Protein AF-A0A2D8MGF4-F1 (afdb_monomer_lite)

Structure (mmCIF, N/CA/C/O backbone):
data_AF-A0A2D8MGF4-F1
#
_entry.id   AF-A0A2D8MGF4-F1
#
loop_
_atom_site.group_PDB
_atom_site.id
_atom_site.type_symbol
_atom_site.label_atom_id
_atom_site.label_alt_id
_atom_site.label_comp_id
_atom_site.label_asym_id
_atom_site.label_entity_id
_atom_site.label_seq_id
_atom_site.pdbx_PDB_ins_code
_atom_site.Cartn_x
_atom_site.Cartn_y
_atom_site.Cartn_z
_atom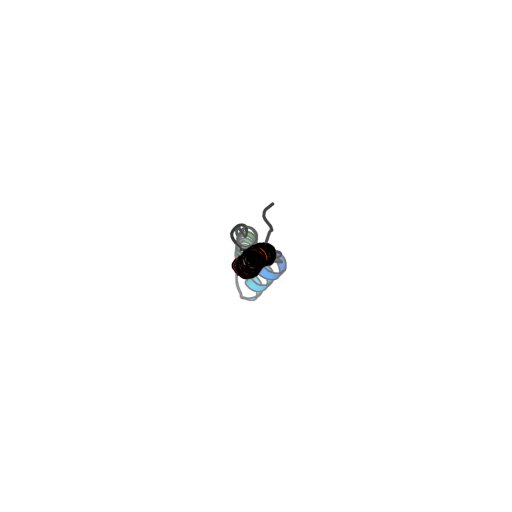_site.occupancy
_atom_site.B_iso_or_equiv
_atom_site.auth_seq_id
_atom_site.auth_comp_id
_atom_site.auth_asym_id
_atom_site.auth_atom_id
_atom_site.pdbx_PDB_model_num
ATOM 1 N N . MET A 1 1 ? -15.552 3.189 5.501 1.00 38.50 1 MET A N 1
ATOM 2 C CA . MET A 1 1 ? -16.181 2.456 6.620 1.00 38.50 1 MET A CA 1
ATOM 3 C C . MET A 1 1 ? -15.182 2.492 7.760 1.00 38.50 1 MET A C 1
ATOM 5 O O . MET A 1 1 ? -14.060 2.060 7.541 1.00 38.50 1 MET A O 1
ATOM 9 N N . ALA A 1 2 ? -15.521 3.116 8.890 1.00 41.19 2 ALA A N 1
ATOM 10 C CA . ALA A 1 2 ? -14.619 3.212 10.036 1.00 41.19 2 ALA A CA 1
ATOM 11 C C . ALA A 1 2 ? -14.315 1.797 10.545 1.00 41.19 2 ALA A C 1
ATOM 13 O O . ALA A 1 2 ? -15.232 1.053 10.892 1.00 41.19 2 ALA A O 1
ATOM 14 N N . ASN A 1 3 ? -13.045 1.399 10.502 1.00 51.09 3 ASN A N 1
ATOM 15 C CA . ASN A 1 3 ? -12.611 0.077 10.932 1.00 51.09 3 ASN A CA 1
ATOM 16 C C . ASN A 1 3 ? -12.497 0.116 12.460 1.00 51.09 3 ASN A C 1
ATOM 18 O O . ASN A 1 3 ? -11.432 0.407 13.006 1.00 51.09 3 ASN A O 1
ATOM 22 N N . ALA A 1 4 ? -13.635 -0.043 13.140 1.00 55.88 4 ALA A N 1
ATOM 23 C CA . ALA A 1 4 ? -13.719 0.024 14.591 1.00 55.88 4 ALA A CA 1
ATOM 24 C C . ALA A 1 4 ? -12.694 -0.935 15.211 1.00 55.88 4 ALA A C 1
ATOM 26 O O . ALA A 1 4 ? -12.605 -2.108 14.839 1.00 55.88 4 ALA A O 1
ATOM 27 N N . LEU A 1 5 ? -11.886 -0.419 16.135 1.00 58.94 5 LEU A N 1
ATOM 28 C CA . LEU A 1 5 ? -10.988 -1.226 16.950 1.00 58.94 5 LEU A CA 1
ATOM 29 C C . LEU A 1 5 ? -11.806 -2.382 17.557 1.00 58.94 5 LEU A C 1
ATOM 31 O O . LEU A 1 5 ? -12.802 -2.139 18.232 1.00 58.94 5 LEU A O 1
ATOM 35 N N . HIS A 1 6 ? -11.401 -3.637 17.324 1.00 63.38 6 HIS A N 1
ATOM 36 C CA . HIS A 1 6 ? -11.999 -4.824 17.956 1.00 63.38 6 HIS A CA 1
ATOM 37 C C . HIS A 1 6 ? -11.628 -4.866 19.454 1.00 63.38 6 HIS A C 1
ATOM 39 O O . HIS A 1 6 ? -10.915 -5.751 19.927 1.00 63.38 6 HIS A O 1
ATOM 45 N N . ILE A 1 7 ? -12.060 -3.857 20.206 1.00 69.06 7 ILE A N 1
ATOM 46 C CA . ILE A 1 7 ? -11.925 -3.784 21.653 1.00 69.06 7 ILE A CA 1
ATOM 47 C C . ILE A 1 7 ? -13.191 -4.385 22.248 1.00 69.06 7 ILE A C 1
ATOM 49 O O . ILE A 1 7 ? -14.302 -3.921 22.011 1.00 69.06 7 ILE A O 1
ATOM 53 N N . ASP A 1 8 ? -13.011 -5.430 23.048 1.00 80.75 8 ASP A N 1
ATOM 54 C CA . ASP A 1 8 ? -14.065 -5.972 23.899 1.00 80.75 8 ASP A CA 1
ATOM 55 C C . ASP A 1 8 ? -14.313 -4.982 25.050 1.00 80.75 8 ASP A C 1
ATOM 57 O O . ASP A 1 8 ? -13.654 -5.030 26.097 1.00 80.75 8 ASP A O 1
ATOM 61 N N . THR A 1 9 ? -15.224 -4.035 24.812 1.00 82.25 9 THR A N 1
ATOM 62 C CA . THR A 1 9 ? -15.592 -2.964 25.749 1.00 82.25 9 THR A CA 1
ATOM 63 C C . THR A 1 9 ? -16.082 -3.522 27.078 1.00 82.25 9 THR A C 1
ATOM 65 O O . THR A 1 9 ? -15.743 -2.984 28.129 1.00 82.25 9 THR A O 1
ATOM 68 N N . LEU A 1 10 ? -16.781 -4.661 27.062 1.00 82.75 10 LEU A N 1
ATOM 69 C CA . LEU A 1 10 ? -17.264 -5.338 28.263 1.00 82.75 10 LEU A CA 1
ATOM 70 C C . LEU A 1 10 ? -16.104 -5.879 29.105 1.00 82.75 10 LEU A C 1
ATOM 72 O O . LEU A 1 10 ? -16.059 -5.683 30.322 1.00 82.75 10 LEU A O 1
ATOM 76 N N . LYS A 1 11 ? -15.140 -6.557 28.478 1.00 85.12 11 LYS A N 1
ATOM 77 C CA . LYS A 1 11 ? -13.946 -7.056 29.173 1.00 85.12 11 LYS A CA 1
ATOM 78 C C . LYS A 1 11 ? -13.070 -5.913 29.682 1.00 85.12 11 LYS A C 1
ATOM 80 O O . LYS A 1 11 ? -12.451 -6.053 30.739 1.00 85.12 11 LYS A O 1
ATOM 85 N N . PHE A 1 12 ? -13.015 -4.799 28.958 1.00 85.75 12 PHE A N 1
ATOM 86 C CA . PHE A 1 12 ? -12.269 -3.610 29.353 1.00 85.75 12 PHE A CA 1
ATOM 87 C C . PHE A 1 12 ? -12.921 -2.885 30.541 1.00 85.75 12 PHE A C 1
ATOM 89 O O . PHE A 1 12 ? -12.250 -2.681 31.553 1.00 85.75 12 PHE A O 1
ATOM 96 N N . ALA A 1 13 ? -14.232 -2.630 30.493 1.00 88.31 13 ALA A N 1
ATOM 97 C CA . ALA A 1 13 ? -14.993 -2.059 31.604 1.00 88.31 13 ALA A CA 1
ATOM 98 C C . ALA A 1 13 ? -14.878 -2.927 32.868 1.00 88.31 13 ALA A C 1
ATOM 100 O O . ALA A 1 13 ? -14.549 -2.429 33.940 1.00 88.31 13 ALA A O 1
ATOM 101 N N . ARG A 1 14 ? -15.008 -4.256 32.743 1.00 89.06 14 ARG A N 1
ATOM 102 C CA . ARG A 1 14 ? -14.837 -5.182 33.880 1.00 89.06 14 ARG A CA 1
ATOM 103 C C . ARG A 1 14 ? -13.453 -5.104 34.519 1.00 89.06 14 ARG A C 1
ATOM 105 O O . ARG A 1 14 ? -13.345 -5.196 35.738 1.00 89.06 14 ARG A O 1
ATOM 112 N N . LYS A 1 15 ? -12.394 -4.942 33.720 1.00 88.75 15 LYS A N 1
ATOM 113 C CA . LYS A 1 15 ? -11.031 -4.759 34.243 1.00 88.75 15 LYS A CA 1
ATOM 114 C C . LYS A 1 15 ? -10.878 -3.431 34.980 1.00 88.75 15 LYS A C 1
ATOM 116 O O . LYS A 1 15 ? -10.230 -3.408 36.020 1.00 88.75 15 LYS A O 1
ATOM 121 N N . LEU A 1 16 ? -11.477 -2.357 34.466 1.00 87.25 16 LEU A N 1
ATOM 122 C CA . LEU A 1 16 ? -11.471 -1.048 35.120 1.00 87.25 16 LEU A CA 1
ATOM 123 C C . LEU A 1 16 ? -12.248 -1.085 36.443 1.00 87.25 16 LEU A C 1
ATOM 125 O O . LEU A 1 16 ? -11.739 -0.620 37.459 1.00 87.25 16 LEU A O 1
ATOM 129 N N . SER A 1 17 ? -13.419 -1.726 36.473 1.00 88.12 17 SER A N 1
ATOM 130 C CA . SER A 1 17 ? -14.184 -1.912 37.710 1.00 88.12 17 SER A CA 1
ATOM 131 C C . SER A 1 17 ? -13.458 -2.790 38.728 1.00 88.12 17 SER A C 1
ATOM 133 O O . SER A 1 17 ? -13.422 -2.463 39.910 1.00 88.12 17 SER A O 1
ATOM 135 N N . ALA A 1 18 ? -12.800 -3.865 38.283 1.00 89.31 18 ALA A N 1
ATOM 136 C CA . ALA A 1 18 ? -11.967 -4.696 39.155 1.00 89.31 18 ALA A CA 1
ATOM 137 C C . ALA A 1 18 ? -10.751 -3.940 39.725 1.00 89.31 18 ALA A C 1
ATOM 139 O O . ALA A 1 18 ? -10.249 -4.306 40.785 1.00 89.31 18 ALA A O 1
ATOM 140 N N . ALA A 1 19 ? -10.293 -2.881 39.051 1.00 88.25 19 ALA A N 1
ATOM 141 C CA . ALA A 1 19 ? -9.245 -1.980 39.530 1.00 88.25 19 ALA A CA 1
ATOM 142 C C . ALA A 1 19 ? -9.763 -0.888 40.490 1.00 88.25 19 ALA A C 1
ATOM 144 O O . ALA 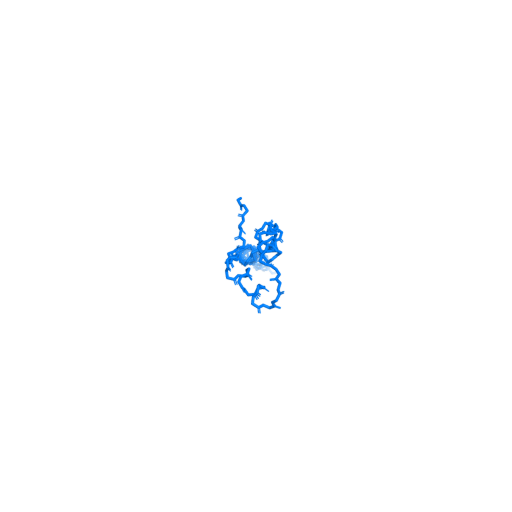A 1 19 ? -8.981 -0.052 40.938 1.00 88.25 19 ALA A O 1
ATOM 145 N N . GLY A 1 20 ? -11.060 -0.896 40.820 1.00 86.62 20 GLY A N 1
ATOM 146 C CA . GLY A 1 20 ? -11.675 0.030 41.770 1.00 86.62 20 GLY A CA 1
ATOM 147 C C . GLY A 1 20 ? -12.332 1.260 41.143 1.00 86.62 20 GLY A C 1
ATOM 148 O O . GLY A 1 20 ? -12.731 2.154 41.887 1.00 86.62 20 GLY A O 1
ATOM 149 N N . LEU A 1 21 ? -12.468 1.332 39.809 1.00 86.12 21 LEU A N 1
ATOM 150 C CA . LEU A 1 21 ? -13.307 2.362 39.187 1.00 86.12 21 LEU A CA 1
ATOM 151 C C . LEU A 1 21 ? -14.794 2.047 39.378 1.00 86.12 21 LEU A C 1
ATOM 153 O O . LEU A 1 21 ? -15.224 0.899 39.268 1.00 86.12 21 LEU A O 1
ATOM 157 N N . ASP A 1 22 ? -15.591 3.095 39.586 1.00 90.88 22 ASP A N 1
ATOM 158 C CA . ASP A 1 22 ? -17.046 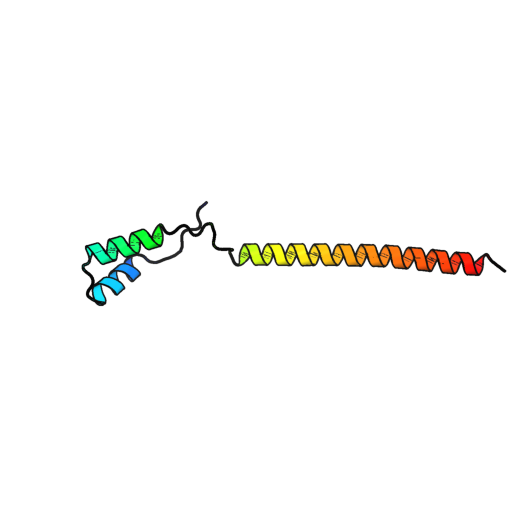2.984 39.544 1.00 90.88 22 ASP A CA 1
ATOM 159 C C . ASP A 1 22 ? -17.505 2.417 38.194 1.00 90.88 22 ASP A C 1
ATOM 161 O O . ASP A 1 22 ? -16.946 2.742 37.142 1.00 90.88 22 ASP A O 1
ATOM 165 N N . GLN A 1 23 ? -18.522 1.558 38.217 1.00 85.81 23 GLN A N 1
ATOM 166 C CA . GLN A 1 23 ? -18.949 0.836 37.024 1.00 85.81 23 GLN A CA 1
ATOM 167 C C . GLN A 1 23 ? -19.427 1.771 35.906 1.00 85.81 23 GLN A C 1
ATOM 169 O O . GLN A 1 23 ? -19.107 1.531 34.745 1.00 85.81 23 GLN A O 1
ATOM 174 N N . ARG A 1 24 ? -20.085 2.887 36.240 1.00 84.62 24 ARG A N 1
ATOM 175 C CA . ARG A 1 24 ? -20.505 3.868 35.228 1.00 84.62 24 ARG A CA 1
ATOM 176 C C . ARG A 1 24 ? -19.313 4.569 34.590 1.00 84.62 24 ARG A C 1
ATOM 178 O O . ARG A 1 24 ? -19.321 4.829 33.392 1.00 84.62 24 ARG A O 1
ATOM 185 N N . ALA A 1 25 ? -18.277 4.855 35.376 1.00 83.50 25 ALA A N 1
ATOM 186 C CA . ALA A 1 25 ? -17.045 5.445 34.861 1.00 83.50 25 ALA A CA 1
ATOM 187 C C . ALA A 1 25 ? -16.279 4.451 33.975 1.00 83.50 25 ALA A C 1
ATOM 189 O O . ALA A 1 25 ? -15.790 4.818 32.911 1.00 83.50 25 ALA A O 1
ATOM 190 N N . ALA A 1 26 ? -16.206 3.184 34.386 1.00 87.06 26 ALA A N 1
ATOM 191 C CA . ALA A 1 26 ? -15.572 2.121 33.614 1.00 87.06 26 ALA A CA 1
ATOM 192 C C . ALA A 1 26 ? -16.266 1.878 32.263 1.00 87.06 26 ALA A C 1
ATOM 194 O O . ALA A 1 26 ? -15.587 1.701 31.252 1.00 87.06 26 ALA A O 1
ATOM 195 N N . GLU A 1 27 ? -17.599 1.897 32.244 1.00 85.38 27 GLU A N 1
ATOM 196 C CA . GLU A 1 27 ? -18.409 1.780 31.028 1.00 85.38 27 GLU A CA 1
ATOM 197 C C . GLU A 1 27 ? -18.214 2.994 30.109 1.00 85.38 27 GLU A C 1
ATOM 199 O O . GLU A 1 27 ? -17.883 2.808 28.941 1.00 85.38 27 GLU A O 1
ATOM 204 N N . ALA A 1 28 ? -18.276 4.220 30.642 1.00 85.94 28 ALA A N 1
ATOM 205 C CA . ALA A 1 28 ? -18.063 5.441 29.860 1.00 85.94 28 ALA A CA 1
ATOM 206 C C . ALA A 1 28 ? -16.661 5.514 29.224 1.00 85.94 28 ALA A C 1
ATOM 208 O O . ALA A 1 28 ? -16.504 5.938 28.080 1.00 85.94 28 ALA A O 1
ATOM 209 N N . ILE A 1 29 ? -15.625 5.070 29.943 1.00 83.06 29 ILE A N 1
ATOM 210 C CA . ILE A 1 29 ? -14.252 5.011 29.417 1.00 83.06 29 ILE A CA 1
ATOM 211 C C . ILE A 1 29 ? -14.131 3.933 28.332 1.00 83.06 29 ILE A C 1
ATOM 213 O O . ILE A 1 29 ? -13.431 4.129 27.337 1.00 83.06 29 ILE A O 1
ATOM 217 N N . ALA A 1 30 ? -14.791 2.788 28.512 1.00 84.94 30 ALA A N 1
ATOM 218 C CA . ALA A 1 30 ? -14.780 1.718 27.523 1.00 84.94 30 ALA A CA 1
ATOM 219 C C . ALA A 1 30 ? -15.503 2.112 26.232 1.00 84.94 30 ALA A C 1
ATOM 221 O O . ALA A 1 30 ? -15.021 1.791 25.147 1.00 84.94 30 ALA A O 1
ATOM 222 N N . GLU A 1 31 ? -16.615 2.827 26.356 1.00 83.00 31 GLU A N 1
ATOM 223 C CA . GLU A 1 31 ? -17.389 3.353 25.236 1.00 83.00 31 GLU A CA 1
ATOM 224 C C . GLU A 1 31 ? -16.603 4.432 24.480 1.00 83.00 31 GLU A C 1
ATOM 226 O O . GLU A 1 31 ? -16.370 4.285 23.282 1.00 83.00 31 GLU A O 1
ATOM 231 N N . GLY A 1 32 ? -16.037 5.421 25.182 1.00 82.75 32 GLY A N 1
ATOM 232 C CA . GLY A 1 32 ? -15.210 6.460 24.553 1.00 82.75 32 GLY A CA 1
ATOM 233 C C . GLY A 1 32 ? -13.955 5.922 23.849 1.00 82.75 32 GLY A C 1
ATOM 234 O O . GLY A 1 32 ? -13.506 6.487 22.855 1.00 82.75 32 GLY A O 1
ATOM 235 N N . MET A 1 33 ? 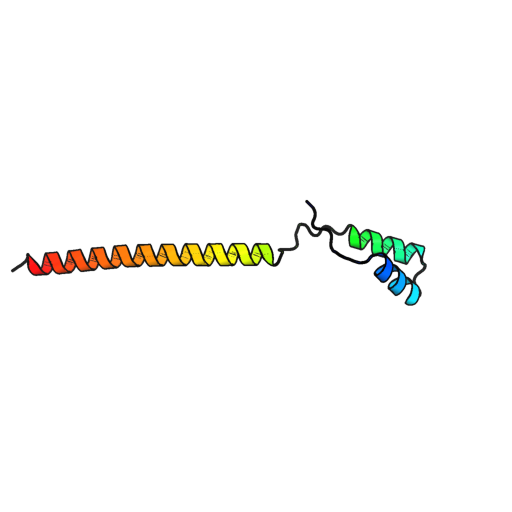-13.394 4.801 24.316 1.00 75.38 33 MET A N 1
ATOM 236 C CA . MET A 1 33 ? -12.283 4.123 23.635 1.00 75.38 33 MET A CA 1
ATOM 237 C C . MET A 1 33 ? -12.738 3.359 22.380 1.00 75.38 33 MET A C 1
ATOM 239 O O . MET A 1 33 ? -11.975 3.255 21.422 1.00 75.38 33 MET A O 1
ATOM 243 N N . ALA A 1 34 ? -13.959 2.819 22.365 1.00 74.31 34 ALA A N 1
ATOM 244 C CA . ALA A 1 34 ? -14.521 2.168 21.180 1.00 74.31 34 ALA A CA 1
ATOM 245 C C . ALA A 1 34 ? -14.909 3.173 20.088 1.00 74.31 34 ALA A C 1
ATOM 247 O O . ALA A 1 34 ? -14.848 2.846 18.904 1.00 74.31 34 ALA A O 1
ATOM 248 N N . GLU A 1 35 ? -15.262 4.393 20.488 1.00 71.25 35 GLU A N 1
ATOM 249 C CA . GLU A 1 35 ? -15.543 5.515 19.589 1.00 71.25 35 GLU A CA 1
ATOM 250 C C . GLU A 1 35 ? -14.281 6.219 19.068 1.00 71.25 35 GLU A C 1
ATOM 252 O O . GLU A 1 35 ? -14.378 7.073 18.186 1.00 71.25 35 GLU A O 1
ATOM 257 N N . ALA A 1 36 ? -13.095 5.876 19.584 1.00 68.62 36 ALA A N 1
ATOM 258 C CA . ALA A 1 36 ? -11.845 6.478 19.141 1.00 68.62 36 ALA A CA 1
ATOM 259 C C . ALA A 1 36 ? -11.646 6.267 17.630 1.00 68.62 36 ALA A C 1
ATOM 261 O O . ALA A 1 36 ? -11.638 5.136 17.137 1.00 68.62 36 ALA A O 1
ATOM 262 N N . ASP A 1 37 ? -11.472 7.370 16.898 1.00 61.00 37 ASP A N 1
ATOM 263 C CA . ASP A 1 37 ? -11.366 7.351 15.443 1.00 61.00 37 ASP A CA 1
ATOM 264 C C . ASP A 1 37 ? -10.051 6.695 14.995 1.00 61.00 37 ASP A C 1
ATOM 266 O O . ASP A 1 37 ? -8.957 7.254 15.101 1.00 61.00 37 ASP A O 1
ATOM 270 N N . THR A 1 38 ? -10.165 5.473 14.487 1.00 64.56 38 THR A N 1
ATOM 271 C CA . THR A 1 38 ? -9.052 4.680 13.960 1.00 64.56 38 THR A CA 1
ATOM 272 C C . THR A 1 38 ? -8.727 4.998 12.506 1.00 64.56 38 THR A C 1
ATOM 274 O O . THR A 1 38 ? -7.804 4.401 11.956 1.00 64.56 38 THR A O 1
ATOM 277 N N . SER A 1 39 ? -9.439 5.932 11.867 1.00 59.78 39 SER A N 1
ATOM 278 C CA . SER A 1 39 ? -9.277 6.249 10.442 1.00 59.78 39 SER A CA 1
ATOM 279 C C . SER A 1 39 ? -7.878 6.741 10.062 1.00 59.78 39 SER A C 1
ATOM 281 O O . SER A 1 39 ? -7.483 6.610 8.907 1.00 59.78 39 SER A O 1
ATOM 283 N N . THR A 1 40 ? -7.109 7.269 11.021 1.00 57.44 40 THR A N 1
ATOM 284 C CA . THR A 1 40 ? -5.730 7.746 10.795 1.00 57.44 40 THR A CA 1
ATOM 285 C C . THR A 1 40 ? -4.672 6.671 11.094 1.00 57.44 40 THR A C 1
ATOM 287 O O . THR A 1 40 ? -3.476 6.892 10.895 1.00 57.44 40 THR A O 1
ATOM 290 N N . LEU A 1 41 ? -5.070 5.489 11.580 1.00 61.97 41 LEU A N 1
ATOM 291 C CA . LEU A 1 41 ? -4.141 4.385 11.800 1.00 61.97 41 LEU A CA 1
ATOM 292 C C . LEU A 1 41 ? -3.799 3.753 10.448 1.00 61.97 41 LEU A C 1
ATOM 294 O O . LEU A 1 41 ? -4.611 3.028 9.880 1.00 61.97 41 LEU A O 1
ATOM 298 N N . ALA A 1 42 ? -2.583 4.003 9.952 1.00 59.41 42 ALA A N 1
ATOM 299 C CA . ALA A 1 42 ? -2.052 3.286 8.796 1.00 59.41 42 ALA A CA 1
ATOM 300 C C . ALA A 1 42 ? -2.115 1.779 9.082 1.00 59.41 42 ALA A C 1
ATOM 302 O O . ALA A 1 42 ?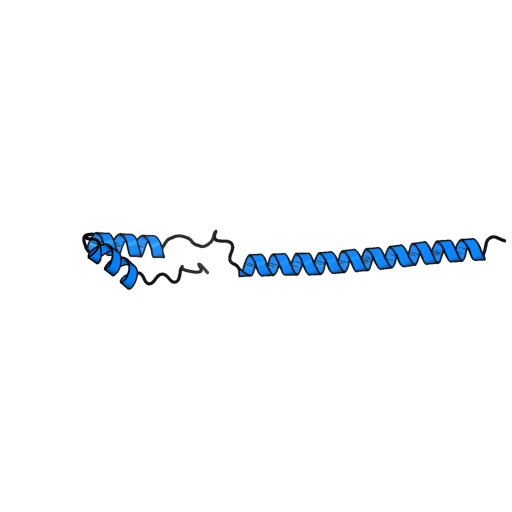 -1.422 1.256 9.964 1.00 59.41 42 ALA A O 1
ATOM 303 N N . THR A 1 43 ? -2.995 1.080 8.373 1.00 65.75 43 THR A N 1
ATOM 304 C CA . THR A 1 43 ? -3.228 -0.338 8.606 1.00 65.75 43 THR A CA 1
ATOM 305 C C . THR A 1 43 ? -2.055 -1.113 8.012 1.00 65.75 43 THR A C 1
ATOM 307 O O . THR A 1 43 ? -1.420 -0.698 7.042 1.00 65.75 43 THR A O 1
ATOM 310 N N . LYS A 1 44 ? -1.741 -2.290 8.568 1.00 65.12 44 LYS A N 1
ATOM 311 C CA . LYS A 1 44 ? -0.706 -3.172 7.990 1.00 65.12 44 LYS A CA 1
ATOM 312 C C . LYS A 1 44 ? -0.962 -3.488 6.507 1.00 65.12 44 LYS A C 1
ATOM 314 O O . LYS A 1 44 ? -0.014 -3.801 5.794 1.00 65.12 44 LYS A O 1
ATOM 319 N N . GLN A 1 45 ? -2.223 -3.420 6.071 1.00 67.50 45 GLN A N 1
ATOM 320 C CA . GLN A 1 45 ? -2.639 -3.591 4.681 1.00 67.50 45 GLN A CA 1
ATOM 321 C C . GLN A 1 45 ? -2.165 -2.436 3.795 1.00 67.50 45 GLN A C 1
ATOM 323 O O . GLN A 1 45 ? -1.514 -2.712 2.795 1.00 67.50 45 GLN A O 1
ATOM 328 N N . ASP A 1 46 ? -2.359 -1.184 4.211 1.00 71.62 46 ASP A N 1
ATOM 329 C CA . ASP A 1 46 ? -1.897 -0.001 3.468 1.00 71.62 46 ASP A CA 1
ATOM 330 C C . ASP A 1 46 ? -0.375 -0.046 3.258 1.00 71.62 46 ASP A C 1
ATOM 332 O O . ASP A 1 46 ? 0.143 0.206 2.173 1.00 71.62 46 ASP A O 1
ATOM 336 N N . LEU A 1 47 ? 0.371 -0.471 4.286 1.00 77.75 47 LEU A N 1
ATOM 337 C CA . LEU A 1 47 ? 1.820 -0.646 4.174 1.00 77.75 47 LEU A CA 1
ATOM 338 C C . LEU A 1 47 ? 2.209 -1.793 3.224 1.00 77.75 47 LEU A C 1
ATOM 340 O O . LEU A 1 47 ? 3.263 -1.735 2.588 1.00 77.75 47 LEU A O 1
ATOM 344 N N . ALA A 1 48 ? 1.404 -2.855 3.148 1.00 77.19 48 ALA A N 1
ATOM 345 C CA . ALA A 1 48 ? 1.633 -3.959 2.220 1.00 77.19 48 ALA A CA 1
ATOM 346 C C . ALA A 1 48 ? 1.348 -3.545 0.768 1.00 77.19 48 ALA A C 1
ATOM 348 O O . ALA A 1 48 ? 2.099 -3.937 -0.124 1.00 77.19 48 ALA A O 1
ATOM 349 N N . GLU A 1 49 ? 0.323 -2.722 0.551 1.00 81.62 49 GLU A N 1
ATOM 350 C CA . GLU A 1 49 ? -0.026 -2.149 -0.750 1.00 81.62 49 GLU A CA 1
ATOM 351 C C . GLU A 1 49 ? 1.084 -1.217 -1.253 1.00 81.62 49 GLU A C 1
ATOM 353 O O . GLU A 1 49 ? 1.664 -1.474 -2.304 1.00 81.62 49 GLU A O 1
ATOM 358 N N . VAL A 1 50 ? 1.543 -0.272 -0.424 1.00 85.31 50 VAL A N 1
ATOM 359 C CA . VAL A 1 50 ? 2.680 0.606 -0.767 1.00 85.31 50 VAL A CA 1
ATOM 360 C C . VAL A 1 50 ? 3.949 -0.196 -1.091 1.00 85.31 50 VAL A C 1
ATOM 362 O O . VAL A 1 50 ? 4.681 0.129 -2.026 1.00 85.31 50 VAL A O 1
ATOM 365 N N . ARG A 1 51 ? 4.234 -1.274 -0.347 1.00 86.31 51 ARG A N 1
ATOM 366 C CA . ARG A 1 51 ? 5.392 -2.146 -0.631 1.00 86.31 51 ARG A CA 1
ATOM 367 C C . ARG A 1 51 ? 5.273 -2.850 -1.977 1.00 86.31 51 ARG A C 1
ATOM 369 O O . ARG A 1 51 ? 6.293 -3.042 -2.640 1.00 86.31 51 ARG A O 1
ATOM 376 N N . ARG A 1 52 ? 4.063 -3.261 -2.351 1.00 89.62 52 ARG A N 1
ATOM 377 C CA . ARG A 1 52 ? 3.795 -3.896 -3.638 1.00 89.62 52 ARG A CA 1
ATOM 378 C C . ARG A 1 52 ? 3.991 -2.898 -4.775 1.00 89.62 52 ARG A C 1
ATOM 380 O O . ARG A 1 52 ? 4.767 -3.193 -5.680 1.00 89.62 52 ARG A O 1
ATOM 387 N N . ASP A 1 53 ? 3.411 -1.710 -4.661 1.00 89.81 53 ASP A N 1
ATOM 388 C CA . ASP A 1 53 ? 3.543 -0.648 -5.664 1.00 89.81 53 ASP A CA 1
ATOM 389 C C . ASP A 1 53 ? 5.011 -0.251 -5.868 1.00 89.81 53 ASP A C 1
ATOM 391 O O . ASP A 1 53 ? 5.486 -0.115 -6.996 1.00 89.81 53 ASP A O 1
ATOM 395 N N . MET A 1 54 ? 5.786 -0.158 -4.781 1.00 91.25 54 MET A N 1
ATOM 396 C CA . MET A 1 54 ? 7.228 0.091 -4.862 1.00 91.25 54 MET A CA 1
ATOM 397 C C . MET A 1 54 ? 7.990 -1.034 -5.576 1.00 91.25 54 MET A C 1
ATOM 399 O O . MET A 1 54 ? 8.956 -0.762 -6.295 1.00 91.25 54 MET A O 1
ATOM 403 N N . ALA A 1 55 ? 7.602 -2.295 -5.373 1.00 92.19 55 ALA A N 1
ATOM 404 C CA . ALA A 1 55 ? 8.239 -3.432 -6.033 1.00 92.19 55 ALA A CA 1
ATOM 405 C C . ALA A 1 55 ? 7.928 -3.459 -7.538 1.00 92.19 55 ALA A C 1
ATOM 407 O O . ALA A 1 55 ? 8.839 -3.681 -8.340 1.00 92.19 55 ALA A O 1
ATOM 408 N N . GLU A 1 56 ? 6.678 -3.186 -7.913 1.00 92.62 56 GLU A N 1
ATOM 409 C CA . GLU A 1 56 ? 6.240 -3.090 -9.309 1.00 92.62 56 GLU A CA 1
ATOM 410 C C . GLU A 1 56 ? 6.941 -1.921 -10.020 1.00 92.62 56 GLU A C 1
ATOM 412 O O . GLU A 1 56 ? 7.574 -2.122 -11.058 1.00 92.62 56 GLU A O 1
ATOM 417 N N . PHE A 1 57 ? 6.979 -0.737 -9.398 1.00 92.94 57 PHE A N 1
ATOM 418 C CA . PHE A 1 57 ? 7.691 0.424 -9.936 1.00 92.94 57 PHE A CA 1
ATOM 419 C C . PHE A 1 57 ? 9.190 0.158 -10.134 1.00 92.94 57 PHE A C 1
ATOM 421 O O . PHE A 1 57 ? 9.764 0.506 -11.168 1.00 92.94 57 PHE A O 1
ATOM 428 N N . LYS A 1 58 ? 9.842 -0.505 -9.167 1.00 92.44 58 LYS A N 1
ATOM 429 C CA . LYS A 1 58 ? 11.253 -0.896 -9.286 1.00 92.44 58 LYS A CA 1
ATOM 430 C C . LYS A 1 58 ? 11.462 -1.858 -10.456 1.00 92.44 58 LYS A C 1
ATOM 432 O O . LYS A 1 58 ? 12.428 -1.695 -11.199 1.00 92.44 58 LYS A O 1
ATOM 437 N N . ALA A 1 59 ? 10.587 -2.848 -10.625 1.00 93.81 59 ALA A N 1
ATOM 438 C CA . ALA A 1 59 ? 10.684 -3.810 -11.719 1.00 93.81 59 ALA A CA 1
ATOM 439 C C . ALA A 1 59 ? 10.559 -3.130 -13.092 1.00 93.81 59 ALA A C 1
ATOM 441 O O . ALA A 1 59 ? 11.362 -3.413 -13.986 1.00 93.81 59 ALA A O 1
ATOM 442 N N . ASP A 1 60 ? 9.622 -2.193 -13.239 1.00 94.50 60 ASP A N 1
ATOM 443 C CA . ASP A 1 60 ? 9.442 -1.436 -14.479 1.00 94.50 60 ASP A CA 1
ATOM 444 C C . ASP A 1 60 ? 10.627 -0.514 -14.780 1.00 94.50 60 ASP A C 1
ATOM 446 O O . ASP A 1 60 ? 11.116 -0.490 -15.914 1.00 94.50 60 ASP A O 1
ATOM 450 N N . LEU A 1 61 ? 11.174 0.160 -13.763 1.00 94.94 61 LEU A N 1
ATOM 451 C CA . LEU A 1 61 ? 12.411 0.937 -13.890 1.00 94.94 61 LEU A CA 1
ATOM 452 C C . LEU A 1 61 ? 13.576 0.076 -14.384 1.00 94.94 61 LEU A C 1
ATOM 454 O O . LEU A 1 61 ? 14.261 0.445 -15.338 1.00 94.94 61 LEU A O 1
ATOM 458 N N . PHE A 1 62 ? 13.790 -1.091 -13.769 1.00 95.00 62 PHE A N 1
ATOM 459 C CA . PHE A 1 62 ? 14.846 -2.010 -14.193 1.00 95.00 62 PHE A CA 1
ATOM 460 C C . PHE A 1 62 ? 14.635 -2.489 -15.627 1.00 95.00 62 PHE A C 1
ATOM 462 O O . PHE A 1 62 ? 15.586 -2.492 -16.408 1.00 95.00 62 PHE A O 1
ATOM 469 N N . ARG A 1 63 ? 13.405 -2.857 -16.001 1.00 95.88 63 ARG A N 1
ATOM 470 C CA . ARG A 1 63 ? 13.080 -3.271 -17.371 1.00 95.88 63 ARG A CA 1
ATOM 471 C C . ARG A 1 63 ? 13.414 -2.167 -18.372 1.00 95.88 63 ARG A C 1
ATOM 473 O O . ARG A 1 63 ? 14.065 -2.441 -19.377 1.00 95.88 63 ARG A O 1
ATOM 480 N N . HIS A 1 64 ? 13.010 -0.931 -18.090 1.00 94.94 64 HIS A N 1
ATOM 481 C CA . HIS A 1 64 ? 13.275 0.199 -18.974 1.00 94.94 64 HIS A CA 1
ATOM 482 C C . HIS A 1 64 ? 14.778 0.486 -19.110 1.00 94.94 64 HIS A C 1
ATOM 484 O O . HIS A 1 64 ? 15.278 0.656 -20.222 1.00 94.94 64 HIS A O 1
ATOM 490 N N . LEU A 1 65 ? 15.518 0.452 -17.997 1.00 95.81 65 LEU A N 1
ATOM 491 C CA . LEU A 1 65 ? 16.975 0.605 -18.001 1.00 95.81 65 LEU A CA 1
ATOM 492 C C . LEU A 1 65 ? 17.667 -0.479 -18.835 1.00 95.81 65 LEU A C 1
ATOM 494 O O . LEU A 1 65 ? 18.556 -0.159 -19.620 1.00 95.81 65 LEU A O 1
ATOM 498 N N . TRP A 1 66 ? 17.242 -1.740 -18.721 1.00 95.94 66 TRP A N 1
ATOM 499 C CA . TRP A 1 66 ? 17.798 -2.839 -19.514 1.00 95.94 66 TRP A CA 1
ATOM 500 C C . TRP A 1 66 ? 17.520 -2.695 -21.011 1.00 95.94 66 TRP A C 1
ATOM 502 O O . TRP A 1 66 ? 18.407 -2.966 -21.819 1.00 95.94 66 TRP A O 1
ATOM 512 N N . ILE A 1 67 ? 16.326 -2.228 -21.389 1.00 96.88 67 ILE A N 1
ATOM 513 C CA . ILE A 1 67 ? 15.987 -1.953 -22.793 1.00 96.88 67 ILE A CA 1
ATOM 514 C C . ILE A 1 67 ? 16.886 -0.845 -23.351 1.00 96.88 67 ILE A C 1
ATOM 516 O O . ILE A 1 67 ? 17.467 -1.012 -24.422 1.00 96.88 67 ILE A O 1
ATOM 520 N N . MET A 1 68 ? 17.050 0.261 -22.619 1.00 94.94 68 MET A N 1
ATOM 521 C CA . MET A 1 68 ? 17.929 1.355 -23.045 1.00 94.94 68 MET A CA 1
ATOM 522 C C . MET A 1 68 ? 19.390 0.917 -23.126 1.00 94.94 68 MET A C 1
ATOM 524 O O . MET A 1 68 ? 20.056 1.207 -24.116 1.00 94.94 68 MET A O 1
ATOM 528 N N . ALA A 1 69 ? 19.884 0.182 -22.127 1.00 95.19 69 ALA A N 1
ATOM 529 C CA . ALA A 1 69 ? 21.244 -0.344 -22.128 1.00 95.19 69 ALA A CA 1
ATOM 530 C C . ALA A 1 69 ? 21.481 -1.268 -23.331 1.00 95.19 69 ALA A C 1
ATOM 532 O O . ALA A 1 69 ? 22.471 -1.106 -24.041 1.00 95.19 69 ALA A O 1
ATOM 533 N N . GLY A 1 70 ? 20.545 -2.180 -23.611 1.00 96.56 70 GLY A N 1
ATOM 534 C CA . GLY A 1 70 ? 20.596 -3.040 -24.791 1.00 96.56 70 GLY A CA 1
ATOM 535 C C . GLY A 1 70 ? 20.586 -2.247 -26.099 1.00 96.56 70 GLY A C 1
ATOM 536 O O . GLY A 1 70 ? 21.372 -2.544 -26.995 1.00 96.56 70 GLY A O 1
ATOM 537 N N . GLY A 1 71 ? 19.759 -1.203 -26.195 1.00 96.25 71 GLY A N 1
ATOM 538 C CA . GLY A 1 71 ? 19.705 -0.317 -27.359 1.00 96.25 71 GLY A CA 1
ATOM 539 C C . GLY A 1 71 ? 21.009 0.449 -27.590 1.00 96.25 71 GLY A C 1
ATOM 540 O O . GLY A 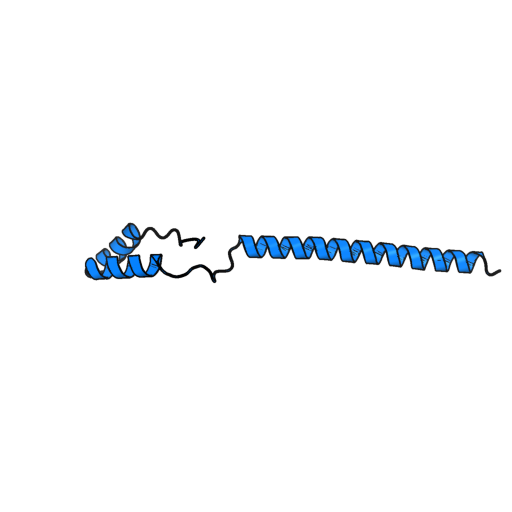1 71 ? 21.521 0.462 -28.707 1.00 96.25 71 GLY A O 1
ATOM 541 N N . ILE A 1 72 ? 21.586 1.031 -26.533 1.00 95.44 72 ILE A N 1
ATOM 542 C CA . ILE A 1 72 ? 22.867 1.748 -26.598 1.00 95.44 72 ILE A CA 1
ATOM 543 C C . ILE A 1 72 ? 23.987 0.792 -27.010 1.00 95.44 72 ILE A C 1
ATOM 545 O O . ILE A 1 72 ? 24.735 1.101 -27.932 1.00 95.44 72 ILE A O 1
ATOM 549 N N . VAL A 1 73 ? 24.089 -0.375 -26.366 1.00 96.12 73 VAL A N 1
ATOM 550 C CA . VAL A 1 73 ? 25.107 -1.385 -26.697 1.00 96.12 73 VAL A CA 1
ATOM 551 C C . VAL A 1 73 ? 24.935 -1.886 -28.133 1.00 96.12 73 VAL A C 1
ATOM 553 O O . VAL A 1 73 ? 25.909 -2.001 -28.872 1.00 96.12 73 VAL A O 1
ATOM 556 N N . GLY A 1 74 ? 23.702 -2.148 -28.565 1.00 95.31 74 GLY A N 1
ATOM 557 C CA . GLY A 1 74 ? 23.419 -2.554 -29.940 1.00 95.31 74 GLY A CA 1
ATOM 558 C C . GLY A 1 74 ? 23.837 -1.490 -30.956 1.00 95.31 74 GLY A C 1
ATOM 559 O O . GLY A 1 74 ? 24.471 -1.810 -31.965 1.00 95.31 74 GLY A O 1
ATOM 560 N N . LEU A 1 75 ? 23.541 -0.219 -30.672 1.00 95.62 75 LEU A N 1
ATOM 561 C CA . LEU A 1 75 ? 23.925 0.904 -31.523 1.00 95.62 75 LEU A CA 1
ATOM 562 C C . LEU A 1 75 ? 25.447 1.055 -31.604 1.00 95.62 75 LEU A C 1
ATOM 564 O O . LEU A 1 75 ? 25.983 1.168 -32.705 1.00 95.62 75 LEU A O 1
ATOM 568 N N . THR A 1 76 ? 26.155 1.020 -30.472 1.00 94.50 76 THR A N 1
ATOM 569 C CA . THR A 1 76 ? 27.618 1.176 -30.452 1.00 94.50 76 THR A CA 1
ATOM 570 C C . THR A 1 76 ? 28.319 0.045 -31.197 1.00 94.50 76 THR A C 1
ATOM 572 O O . THR A 1 76 ? 29.195 0.315 -32.015 1.00 94.50 76 THR A O 1
ATOM 575 N N . VAL A 1 77 ? 27.896 -1.209 -31.003 1.00 95.00 77 VAL A N 1
ATOM 576 C CA . VAL A 1 77 ? 28.440 -2.362 -31.741 1.00 95.00 77 VAL A CA 1
ATOM 577 C C . VAL A 1 77 ? 28.180 -2.234 -33.244 1.00 95.00 77 VAL A C 1
ATOM 579 O O . VAL A 1 77 ? 29.064 -2.523 -34.051 1.00 95.00 77 VAL A O 1
ATOM 582 N N . THR A 1 78 ? 26.991 -1.771 -33.636 1.00 95.44 78 THR A N 1
ATOM 583 C CA . THR A 1 78 ? 26.647 -1.572 -35.052 1.00 95.44 78 THR A CA 1
ATOM 584 C C . THR A 1 78 ? 27.503 -0.477 -35.689 1.00 95.44 78 THR A C 1
ATOM 586 O O . THR A 1 78 ? 27.997 -0.660 -36.799 1.00 95.44 78 THR A O 1
ATOM 589 N N . LEU A 1 79 ? 27.744 0.627 -34.974 1.00 94.56 79 LEU A N 1
ATOM 590 C CA . LEU A 1 79 ? 28.614 1.711 -35.435 1.00 94.56 79 LEU A CA 1
ATOM 591 C C . LEU A 1 79 ? 30.071 1.256 -35.592 1.00 94.56 79 LEU A C 1
ATOM 593 O O . LEU A 1 79 ? 30.671 1.540 -36.624 1.00 94.56 79 LEU A O 1
ATOM 597 N N . ILE A 1 80 ? 30.615 0.498 -34.631 1.00 94.00 80 ILE A N 1
ATOM 598 C CA . ILE A 1 80 ? 31.977 -0.066 -34.719 1.00 94.00 80 ILE A CA 1
ATOM 599 C C . ILE A 1 80 ? 32.111 -0.992 -35.930 1.00 94.00 80 ILE A C 1
ATOM 601 O O . ILE A 1 80 ? 33.141 -1.003 -36.585 1.00 94.00 80 ILE A O 1
ATOM 605 N N . LYS A 1 81 ? 31.079 -1.782 -36.238 1.00 90.81 81 LYS A N 1
ATOM 606 C CA . LYS A 1 81 ? 31.127 -2.734 -37.353 1.00 90.81 81 LYS A CA 1
ATOM 607 C C . LYS A 1 81 ? 31.027 -2.070 -38.733 1.00 90.81 81 LYS A C 1
ATOM 609 O O . LYS A 1 81 ? 31.448 -2.672 -39.717 1.00 90.81 81 LYS A O 1
ATOM 614 N N . ILE A 1 82 ? 30.426 -0.883 -38.814 1.00 91.12 82 ILE A N 1
ATOM 615 C CA . ILE A 1 82 ? 30.213 -0.143 -40.069 1.00 91.12 82 ILE A CA 1
ATOM 616 C C . ILE A 1 82 ? 31.353 0.846 -40.352 1.00 91.12 82 ILE A C 1
ATOM 618 O O . ILE A 1 82 ? 31.591 1.169 -41.516 1.00 91.12 82 ILE A O 1
ATOM 622 N N . LEU A 1 83 ? 32.063 1.318 -39.324 1.00 78.81 83 LEU A N 1
ATOM 623 C CA . LEU A 1 83 ? 33.253 2.149 -39.491 1.00 78.81 83 LEU A CA 1
ATOM 624 C C . LEU A 1 83 ? 34.480 1.229 -39.698 1.00 78.81 83 LEU A C 1
ATOM 626 O O . LEU A 1 83 ? 34.758 0.437 -38.801 1.00 78.81 83 LEU A O 1
ATOM 630 N N . PRO A 1 84 ? 35.158 1.259 -40.863 1.00 66.69 84 PRO A N 1
ATOM 631 C CA . PRO A 1 84 ? 36.318 0.405 -41.137 1.00 66.69 84 PRO A CA 1
ATOM 632 C C . PRO A 1 84 ? 37.512 0.696 -40.221 1.00 66.69 84 PRO A C 1
ATOM 634 O O . PRO A 1 84 ? 37.681 1.869 -39.812 1.00 66.69 84 PRO A O 1
#

Sequence (84 aa):
MANALHIDTLKFARKLSAAGLDQRAAEAIAEGMAEADTSTLATKQDLAEVRRDMAEFKADLFRHLWIMAGGIVGLTVTLIKILP

Secondary structure (DSSP, 8-state):
--------HHHHHHHHHHTT--HHHHHHHHHHHHSS-GGGS--HHHHHHHHHHHHHHHHHHHHHHHHHHHHHHHHHHHHHHH--

pLDDT: mean 82.38, std 13.72, range [38.5, 96.88]

Radius of gyration: 29.72 Å; chains: 1; bounding box: 57×15×83 Å

Foldseek 3Di:
DQPFDPDPLVVQLVVVVVVPDDSVVSSVVSVVNRVPGCVPPCDVVNVVVVVVVVVVVVVVVVVVVVVVVVVVVVVVVVVVVPPD